Protein AF-A0A519KL09-F1 (afdb_monomer_lite)

Foldseek 3Di:
DPPPDDPDDQFDKDWDFDWAFDDLVVLVVVVVVVVVVCVVVVNDDDPPDDHSRRDIGTDGTPDIDTNDDDPVSVVVVVVVVVPDDDDDDDDDDDDDDDQPPDPPSDDPD

Structure (mmCIF, N/CA/C/O backbone):
data_AF-A0A519KL09-F1
#
_entry.id   AF-A0A519KL09-F1
#
loop_
_atom_site.group_PDB
_atom_site.id
_atom_site.type_symbol
_atom_site.label_atom_id
_atom_site.label_alt_id
_atom_site.label_comp_id
_atom_site.label_asym_id
_atom_site.label_entity_id
_atom_site.label_seq_id
_atom_site.pdbx_PDB_ins_code
_atom_site.Cartn_x
_atom_site.Cartn_y
_atom_site.Cartn_z
_atom_site.occupancy
_atom_site.B_iso_or_equiv
_atom_site.auth_seq_id
_atom_site.auth_comp_id
_atom_site.auth_asym_id
_atom_site.auth_atom_id
_atom_site.pdbx_PDB_model_num
ATOM 1 N N . MET A 1 1 ? 47.183 -13.452 0.268 1.00 50.91 1 MET A N 1
ATOM 2 C CA . MET A 1 1 ? 45.986 -14.115 -0.298 1.00 50.91 1 MET A CA 1
ATOM 3 C C . MET A 1 1 ? 44.796 -13.861 0.634 1.00 50.91 1 MET A C 1
ATOM 5 O O . MET A 1 1 ? 44.243 -14.803 1.177 1.00 50.91 1 MET A O 1
ATOM 9 N N . GLN A 1 2 ? 44.465 -12.590 0.904 1.00 53.31 2 GLN A N 1
ATOM 10 C CA . GLN A 1 2 ? 43.357 -12.206 1.801 1.00 53.31 2 GLN A CA 1
ATOM 11 C C . GLN A 1 2 ? 42.364 -11.215 1.162 1.00 53.31 2 GLN A C 1
ATOM 13 O O . GLN A 1 2 ? 41.329 -10.962 1.756 1.00 53.31 2 GLN A O 1
ATOM 18 N N . ASP A 1 3 ? 42.596 -10.765 -0.076 1.00 56.09 3 ASP A N 1
ATOM 19 C CA . ASP A 1 3 ? 41.721 -9.802 -0.771 1.00 56.09 3 ASP A CA 1
ATOM 20 C C . ASP A 1 3 ? 40.793 -10.442 -1.823 1.00 56.09 3 ASP A C 1
ATOM 22 O O . ASP A 1 3 ? 40.284 -9.758 -2.703 1.00 56.09 3 ASP A O 1
ATOM 26 N N . LEU A 1 4 ? 40.592 -11.767 -1.801 1.00 66.31 4 LEU A N 1
ATOM 27 C CA . LEU A 1 4 ? 39.851 -12.458 -2.873 1.00 66.31 4 LEU A CA 1
ATOM 28 C C . LEU A 1 4 ? 38.319 -12.410 -2.704 1.00 66.31 4 LEU A C 1
ATOM 30 O O . LEU A 1 4 ? 37.597 -12.815 -3.608 1.00 66.31 4 LEU A O 1
ATOM 34 N N . LEU A 1 5 ? 37.808 -11.918 -1.572 1.00 67.38 5 LEU A N 1
ATOM 35 C CA . LEU A 1 5 ? 36.371 -11.845 -1.295 1.00 67.38 5 LEU A CA 1
ATOM 36 C C . LEU A 1 5 ? 35.990 -10.441 -0.806 1.00 67.38 5 LEU A C 1
ATOM 38 O O . LEU A 1 5 ? 35.791 -10.220 0.386 1.00 67.38 5 LEU A O 1
ATOM 42 N N . ASP A 1 6 ? 35.901 -9.492 -1.737 1.00 71.00 6 ASP A N 1
ATOM 43 C CA . ASP A 1 6 ? 35.191 -8.232 -1.511 1.00 71.00 6 ASP A CA 1
ATOM 44 C C . ASP A 1 6 ? 33.701 -8.453 -1.814 1.00 71.00 6 ASP A C 1
ATOM 46 O O . ASP A 1 6 ? 33.300 -8.630 -2.965 1.00 71.00 6 ASP A O 1
ATOM 50 N N . PHE A 1 7 ? 32.881 -8.499 -0.764 1.00 72.50 7 PHE A N 1
ATOM 51 C CA . PHE A 1 7 ? 31.430 -8.687 -0.864 1.00 72.50 7 PHE A CA 1
ATOM 52 C C . PHE A 1 7 ? 30.672 -7.381 -1.156 1.00 72.50 7 PHE A C 1
ATOM 54 O O . PHE A 1 7 ? 29.439 -7.373 -1.149 1.00 72.50 7 PHE A O 1
ATOM 61 N N . GLY A 1 8 ? 31.390 -6.286 -1.423 1.00 72.94 8 GLY A N 1
ATOM 62 C CA . GLY A 1 8 ? 30.806 -4.966 -1.606 1.00 72.94 8 GLY A CA 1
ATOM 63 C C . GLY A 1 8 ? 30.246 -4.384 -0.305 1.00 72.94 8 GLY A C 1
ATOM 64 O O . GLY A 1 8 ? 30.223 -5.017 0.752 1.00 72.94 8 GLY A O 1
ATOM 65 N N . GLN A 1 9 ? 29.799 -3.130 -0.370 1.00 78.50 9 GLN A N 1
ATOM 66 C CA . GLN A 1 9 ? 29.147 -2.479 0.766 1.00 78.50 9 GLN A CA 1
ATOM 67 C C . GLN A 1 9 ? 27.671 -2.894 0.861 1.00 78.50 9 GLN A C 1
ATOM 69 O O . GLN A 1 9 ? 27.024 -3.063 -0.177 1.00 78.50 9 GLN A O 1
ATOM 74 N N . PRO A 1 10 ? 27.104 -3.004 2.078 1.00 79.19 10 PRO A N 1
ATOM 75 C CA . PRO A 1 10 ? 25.677 -3.238 2.259 1.00 79.19 10 PRO A CA 1
ATOM 76 C C . PRO A 1 10 ? 24.859 -2.174 1.523 1.00 79.19 10 PRO A C 1
ATOM 78 O O . PRO A 1 10 ? 25.050 -0.976 1.738 1.00 79.19 10 PRO A O 1
ATOM 81 N N . GLN A 1 11 ? 23.938 -2.609 0.666 1.00 82.00 11 GLN A N 1
ATOM 82 C CA . GLN A 1 11 ? 23.023 -1.716 -0.037 1.00 82.00 11 GLN A CA 1
ATOM 83 C C . GLN A 1 11 ? 21.667 -1.683 0.668 1.00 82.00 11 GLN A C 1
ATOM 85 O O . GLN A 1 11 ? 21.171 -2.708 1.139 1.00 82.00 11 GLN A O 1
ATOM 90 N N . THR A 1 12 ? 21.049 -0.503 0.719 1.00 88.12 12 THR A N 1
ATOM 91 C CA . THR A 1 12 ? 19.644 -0.366 1.119 1.00 88.12 12 THR A CA 1
ATOM 92 C C . THR A 1 12 ? 18.762 -1.152 0.152 1.00 88.12 12 THR A C 1
ATOM 94 O O . THR A 1 12 ? 19.032 -1.175 -1.045 1.00 88.12 12 THR A O 1
ATOM 97 N N . ILE A 1 13 ? 17.711 -1.798 0.657 1.00 89.19 13 ILE A N 1
ATOM 98 C CA . ILE A 1 13 ? 16.707 -2.452 -0.185 1.00 89.19 13 ILE A CA 1
ATOM 99 C C . ILE A 1 13 ? 15.527 -1.502 -0.369 1.00 89.19 13 ILE A C 1
ATOM 101 O O . ILE A 1 13 ? 14.796 -1.228 0.585 1.00 89.19 13 ILE A O 1
ATOM 105 N N . GLU A 1 14 ? 15.343 -1.038 -1.599 1.00 90.50 14 GLU A N 1
ATOM 106 C CA . GLU A 1 14 ? 14.198 -0.242 -2.029 1.00 90.50 14 GLU A CA 1
ATOM 107 C C . GLU A 1 14 ? 13.092 -1.166 -2.539 1.00 90.50 14 GLU A C 1
ATOM 109 O O . GLU A 1 14 ? 13.354 -2.077 -3.324 1.00 90.50 14 GLU A O 1
ATOM 114 N N . ARG A 1 15 ? 11.845 -0.947 -2.117 1.00 90.81 15 ARG A N 1
ATOM 115 C CA . ARG A 1 15 ? 10.709 -1.777 -2.549 1.00 90.81 15 ARG A CA 1
ATOM 116 C C . ARG A 1 15 ? 9.794 -0.997 -3.464 1.00 90.81 15 ARG A C 1
ATOM 118 O O . ARG A 1 15 ? 9.417 0.128 -3.149 1.00 90.81 15 ARG A O 1
ATOM 125 N N . LEU 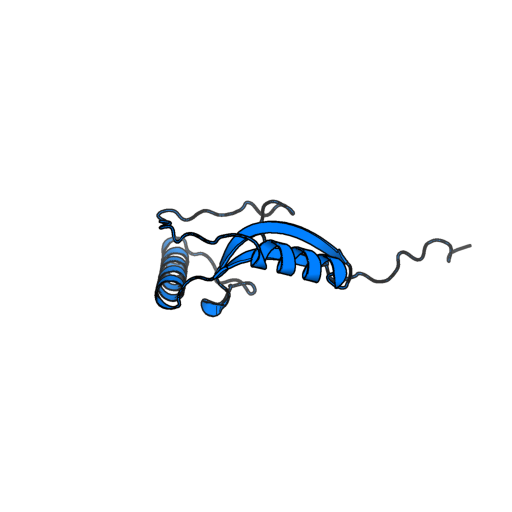A 1 16 ? 9.391 -1.637 -4.555 1.00 93.19 16 LEU A N 1
ATOM 126 C CA . LEU A 1 16 ? 8.362 -1.124 -5.447 1.00 93.19 16 LEU A CA 1
ATOM 127 C C . LEU A 1 16 ? 7.093 -1.962 -5.297 1.00 93.19 16 LEU A C 1
ATOM 129 O O . LEU A 1 16 ? 7.125 -3.193 -5.355 1.00 93.19 16 LEU A O 1
ATOM 133 N N . PHE A 1 17 ? 5.965 -1.288 -5.127 1.00 93.69 17 PHE A N 1
ATOM 134 C CA . PHE A 1 17 ? 4.647 -1.901 -5.065 1.00 93.69 17 PHE A CA 1
ATOM 135 C C . PHE A 1 17 ? 3.597 -0.955 -5.648 1.00 93.69 17 PHE A C 1
ATOM 137 O O . PHE A 1 17 ? 3.803 0.255 -5.742 1.00 93.69 17 PHE A O 1
ATOM 144 N N . VAL A 1 18 ? 2.455 -1.523 -6.017 1.00 93.75 18 VAL A N 1
ATOM 145 C CA . VAL A 1 18 ? 1.240 -0.797 -6.383 1.00 93.75 18 VAL A CA 1
ATOM 146 C C . VAL A 1 18 ? 0.330 -0.765 -5.166 1.00 93.75 18 VAL A C 1
ATOM 148 O O . VAL A 1 18 ? 0.111 -1.798 -4.528 1.00 93.75 18 VAL A O 1
ATOM 151 N N . GLY A 1 19 ? -0.216 0.403 -4.841 1.00 93.75 19 GLY A N 1
ATOM 152 C CA . GLY A 1 19 ? -1.109 0.558 -3.701 1.00 93.75 19 GLY A CA 1
ATOM 153 C C . GLY A 1 19 ? -2.173 1.627 -3.900 1.00 93.75 19 GLY A C 1
ATOM 154 O O . GLY A 1 19 ? -2.042 2.521 -4.734 1.00 93.75 19 GLY A O 1
ATOM 155 N N . LEU A 1 20 ? -3.231 1.535 -3.099 1.00 92.94 20 LEU A N 1
ATOM 156 C CA . LEU A 1 20 ? -4.304 2.522 -3.039 1.00 92.94 20 LEU A CA 1
ATOM 157 C C . LEU A 1 20 ? -4.039 3.497 -1.905 1.00 92.94 20 LEU A C 1
ATOM 159 O O . LEU A 1 20 ? -3.833 3.090 -0.759 1.00 92.94 20 LEU A O 1
ATOM 163 N N . ARG A 1 21 ? -4.115 4.791 -2.206 1.00 91.38 21 ARG A N 1
ATOM 164 C CA . ARG A 1 21 ? -4.111 5.821 -1.168 1.00 91.38 21 ARG A CA 1
ATOM 165 C C . ARG A 1 21 ? -5.479 5.893 -0.509 1.00 91.38 21 ARG A C 1
ATOM 167 O O . ARG A 1 21 ? -6.504 5.904 -1.189 1.00 91.38 21 ARG A O 1
ATOM 174 N N . LEU A 1 22 ? -5.487 5.984 0.817 1.00 91.56 22 LEU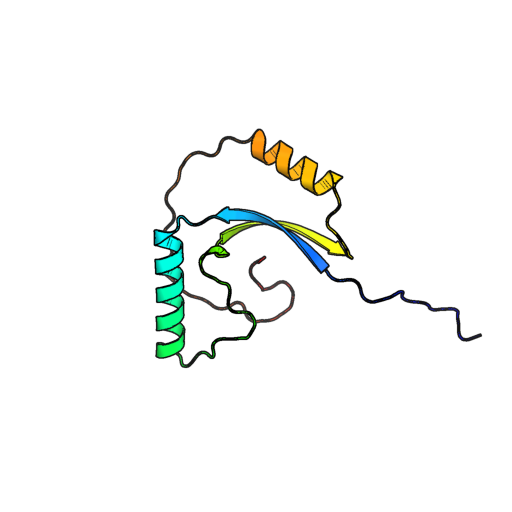 A N 1
ATOM 175 C CA . LEU A 1 22 ? -6.720 6.238 1.548 1.00 91.56 22 LEU A CA 1
ATOM 176 C C . LEU A 1 22 ? -7.099 7.719 1.404 1.00 91.56 22 LEU A C 1
ATOM 178 O O . LEU A 1 22 ? -6.220 8.585 1.484 1.00 91.56 22 LEU A O 1
ATOM 182 N N . PRO A 1 23 ? -8.394 8.047 1.257 1.00 92.88 23 PRO A N 1
ATOM 183 C CA . PRO A 1 23 ? -8.832 9.418 1.446 1.00 92.88 23 PRO A CA 1
ATOM 184 C C . PRO A 1 23 ? -8.577 9.856 2.898 1.00 92.88 23 PRO A C 1
ATOM 186 O O . PRO A 1 23 ? -8.570 9.044 3.827 1.00 92.88 23 PRO A O 1
ATOM 189 N N . ALA A 1 24 ? -8.361 11.158 3.101 1.00 91.94 24 ALA A N 1
ATOM 190 C CA . ALA A 1 24 ? -7.855 11.696 4.367 1.00 91.94 24 ALA A CA 1
ATOM 191 C C . ALA A 1 24 ? -8.727 11.340 5.587 1.00 91.94 24 ALA A C 1
ATOM 193 O O . ALA A 1 24 ? -8.201 11.047 6.660 1.00 91.94 24 ALA A O 1
ATOM 194 N N . ALA A 1 25 ? -10.053 11.314 5.420 1.00 93.81 25 ALA A N 1
ATOM 195 C CA . ALA A 1 25 ? -10.975 10.952 6.493 1.00 93.81 25 ALA A CA 1
ATOM 196 C C . ALA A 1 25 ? -10.791 9.491 6.942 1.00 93.81 25 ALA A C 1
ATOM 198 O O . ALA A 1 25 ? -10.704 9.215 8.137 1.00 93.81 25 ALA A O 1
ATOM 199 N N . GLN A 1 26 ? -10.671 8.558 5.996 1.00 94.19 26 GLN A N 1
ATOM 200 C CA . GLN A 1 26 ? -10.457 7.136 6.267 1.00 94.19 26 GLN A CA 1
ATOM 201 C C . GLN A 1 26 ? -9.059 6.880 6.840 1.00 94.19 26 GLN A C 1
ATOM 203 O O . GLN A 1 26 ? -8.909 6.061 7.745 1.00 94.19 26 GLN A O 1
ATOM 208 N N . ALA A 1 27 ? -8.041 7.610 6.376 1.00 93.56 27 ALA A N 1
ATOM 209 C CA . ALA A 1 27 ? -6.701 7.551 6.957 1.00 93.56 27 ALA A CA 1
ATOM 210 C C . ALA A 1 27 ? -6.694 7.982 8.438 1.00 93.56 27 ALA A C 1
ATOM 212 O O . ALA A 1 27 ? -6.080 7.319 9.277 1.00 93.56 27 ALA A O 1
ATOM 213 N N . ALA A 1 28 ? -7.428 9.046 8.784 1.00 93.06 28 ALA A N 1
ATOM 214 C CA . ALA A 1 28 ? -7.589 9.487 10.170 1.00 93.06 28 ALA A CA 1
ATOM 215 C C . ALA A 1 28 ? -8.351 8.457 11.024 1.00 93.06 28 ALA A C 1
ATOM 217 O O . ALA A 1 28 ? -7.950 8.171 12.152 1.00 93.06 28 ALA A O 1
ATOM 218 N N . GLN A 1 29 ? -9.408 7.845 10.477 1.00 93.62 29 GLN A N 1
ATOM 219 C CA . GLN A 1 29 ? -10.134 6.761 11.150 1.00 93.62 29 GLN A CA 1
ATOM 220 C C . GLN A 1 29 ? -9.229 5.552 11.425 1.00 93.62 29 GLN A C 1
ATOM 222 O O . GLN A 1 29 ? -9.236 5.021 12.534 1.00 93.62 29 GLN A O 1
ATOM 227 N N . ALA A 1 30 ? -8.406 5.146 10.457 1.00 92.19 30 ALA A N 1
ATOM 228 C CA . ALA A 1 30 ? -7.454 4.052 10.632 1.00 92.19 30 ALA A CA 1
ATOM 229 C C . ALA A 1 30 ? -6.392 4.367 11.706 1.00 92.19 30 ALA A C 1
ATOM 231 O O . ALA A 1 30 ? -6.059 3.502 12.520 1.00 92.19 30 ALA A O 1
ATOM 232 N N . ALA A 1 31 ? -5.899 5.609 11.760 1.00 90.62 31 ALA A N 1
ATOM 233 C CA . ALA A 1 31 ? -4.981 6.052 12.810 1.00 90.62 31 ALA A CA 1
ATOM 234 C C . ALA A 1 31 ? -5.627 5.997 14.210 1.00 90.62 31 ALA A C 1
ATOM 236 O O . ALA A 1 31 ? -4.983 5.571 15.170 1.00 90.62 31 ALA A O 1
ATOM 237 N N . GLU A 1 32 ? -6.910 6.346 14.324 1.00 92.12 32 GLU A N 1
ATOM 238 C CA . GLU A 1 32 ? -7.658 6.233 15.581 1.00 92.12 32 GLU A CA 1
ATOM 239 C C . GLU A 1 32 ? -7.880 4.769 15.996 1.00 92.12 32 GLU A C 1
ATOM 241 O O . GLU A 1 32 ? -7.698 4.424 17.166 1.00 92.12 32 GLU A O 1
ATOM 246 N N . VAL A 1 33 ? -8.206 3.879 15.051 1.00 91.56 33 VAL A N 1
ATOM 247 C CA . VAL A 1 33 ? -8.299 2.429 15.315 1.00 91.56 33 VAL A CA 1
ATOM 248 C C . VAL A 1 33 ? -6.970 1.888 15.841 1.00 91.56 33 VAL A C 1
ATOM 250 O O . VAL A 1 33 ? -6.956 1.127 16.814 1.00 91.56 33 VAL A O 1
ATOM 253 N N . ARG A 1 34 ? -5.843 2.311 15.255 1.00 88.81 34 ARG A N 1
ATOM 254 C CA . ARG A 1 34 ? -4.507 1.963 15.752 1.00 88.81 34 ARG A CA 1
ATOM 255 C C . ARG A 1 34 ? -4.295 2.448 17.183 1.00 88.81 34 ARG A C 1
ATOM 257 O O . ARG A 1 34 ? -3.920 1.630 18.020 1.00 88.81 34 ARG A O 1
ATOM 264 N N . ARG A 1 35 ? -4.546 3.731 17.470 1.00 89.69 35 ARG A N 1
ATOM 265 C CA . ARG A 1 35 ? -4.369 4.314 18.814 1.00 89.69 35 ARG A CA 1
ATOM 266 C C . ARG A 1 35 ? -5.168 3.539 19.863 1.00 89.69 35 ARG A C 1
ATOM 268 O O . ARG A 1 35 ? -4.613 3.105 20.868 1.00 89.69 35 ARG A O 1
ATOM 275 N N . ARG A 1 36 ? -6.449 3.271 19.589 1.00 91.00 36 ARG A N 1
ATOM 276 C CA . ARG A 1 36 ? -7.310 2.474 20.482 1.00 91.00 36 ARG A CA 1
ATOM 277 C C . ARG A 1 36 ? -6.801 1.051 20.672 1.00 91.00 36 ARG A C 1
ATOM 279 O O . ARG A 1 36 ? -6.859 0.524 21.775 1.00 91.00 36 ARG A O 1
ATOM 286 N N . SER A 1 37 ? -6.294 0.428 19.610 1.00 87.69 37 SER A N 1
ATOM 287 C CA . SER A 1 37 ? -5.725 -0.921 19.687 1.00 87.69 37 SER A CA 1
ATOM 288 C C . SER A 1 37 ? -4.446 -0.943 20.530 1.00 87.69 37 SER A C 1
ATOM 290 O O . SER A 1 37 ? -4.245 -1.868 21.313 1.00 87.69 37 SER A O 1
ATOM 292 N N . GLN A 1 38 ? -3.594 0.081 20.412 1.00 87.69 38 GLN A N 1
ATOM 293 C CA . GLN A 1 38 ? -2.401 0.228 21.248 1.00 87.69 38 GLN A CA 1
ATOM 294 C C . GLN A 1 38 ? -2.770 0.341 22.730 1.00 87.69 38 GLN A C 1
ATOM 296 O O . GLN A 1 38 ? -2.188 -0.363 23.551 1.00 87.69 38 GLN A O 1
ATOM 301 N N . GLU A 1 39 ? -3.773 1.157 23.054 1.00 89.75 39 GLU A N 1
ATOM 302 C CA . GLU A 1 39 ? -4.275 1.331 24.422 1.00 89.75 39 GLU A CA 1
ATOM 303 C C . GLU A 1 39 ? -4.893 0.047 24.981 1.00 89.75 39 GLU A C 1
ATOM 305 O O . GLU A 1 39 ? -4.546 -0.372 26.084 1.00 89.75 39 GLU A O 1
ATOM 310 N N . LEU A 1 40 ? -5.764 -0.608 24.210 1.00 90.75 40 LEU A N 1
ATOM 311 C CA . LEU A 1 40 ? -6.487 -1.802 24.649 1.00 90.75 40 LEU A CA 1
ATOM 312 C C . LEU A 1 40 ? -5.561 -3.001 24.895 1.00 90.75 40 LEU A C 1
ATOM 314 O O . LEU A 1 40 ? -5.779 -3.762 25.835 1.00 90.75 40 LEU A O 1
ATOM 318 N N . TYR A 1 41 ? -4.539 -3.179 24.054 1.00 87.00 41 TYR A N 1
ATOM 319 C CA . TYR A 1 41 ? -3.649 -4.346 24.096 1.00 87.00 41 TYR A CA 1
ATOM 320 C C . TYR A 1 41 ? -2.252 -4.040 24.661 1.00 87.00 41 TYR A C 1
ATOM 322 O O . TYR A 1 41 ? -1.381 -4.909 24.637 1.00 87.00 41 TYR A O 1
ATOM 330 N N . GLY A 1 42 ? -2.006 -2.818 25.149 1.00 87.56 42 GLY A N 1
ATOM 331 C CA . GLY A 1 42 ? -0.699 -2.403 25.674 1.00 87.56 42 GLY A CA 1
ATOM 332 C C . GLY A 1 42 ? 0.426 -2.434 24.630 1.00 87.56 42 GLY A C 1
ATOM 333 O O . GLY A 1 42 ? 1.585 -2.687 24.971 1.00 87.56 42 GLY A O 1
ATOM 334 N N . LEU A 1 43 ? 0.101 -2.219 23.350 1.00 82.94 43 LEU A N 1
ATOM 335 C CA . LEU A 1 43 ? 1.093 -2.226 22.273 1.00 82.94 43 LEU A CA 1
ATOM 336 C C . LEU A 1 43 ? 1.905 -0.935 22.334 1.00 82.94 43 LEU A C 1
ATOM 338 O O . LEU A 1 43 ? 1.355 0.164 22.363 1.00 82.94 43 LEU A O 1
ATOM 342 N N . LYS A 1 44 ? 3.231 -1.055 22.303 1.00 79.00 44 LYS A N 1
ATOM 343 C CA . LYS A 1 44 ? 4.111 0.114 22.255 1.00 79.00 44 LYS A CA 1
ATOM 344 C C . LYS A 1 44 ? 4.063 0.735 20.862 1.00 79.00 44 LYS A C 1
ATOM 346 O O . LYS A 1 44 ? 4.235 0.029 19.867 1.00 79.00 44 LYS A O 1
ATOM 351 N N . SER A 1 45 ? 3.895 2.051 20.791 1.00 70.62 45 SER A N 1
ATOM 352 C CA . SER A 1 45 ? 4.165 2.820 19.578 1.00 70.62 45 SER A CA 1
ATOM 353 C C . SER A 1 45 ? 5.650 2.668 19.234 1.00 70.62 45 SER A C 1
ATOM 355 O O . SER A 1 45 ? 6.546 3.072 19.977 1.00 70.62 45 SER A O 1
ATOM 357 N N . GLY A 1 46 ? 5.920 1.954 18.142 1.00 67.56 46 GLY A N 1
ATOM 358 C CA . GLY A 1 46 ? 7.275 1.691 17.674 1.00 67.56 46 GLY A CA 1
ATOM 359 C C . GLY A 1 46 ? 7.848 2.881 16.909 1.00 67.56 46 GLY A C 1
ATOM 360 O O . GLY A 1 46 ? 7.117 3.696 16.354 1.00 67.56 46 GLY A O 1
ATOM 361 N N . ARG A 1 47 ? 9.181 2.924 16.785 1.00 63.56 47 ARG A N 1
ATOM 362 C CA . ARG A 1 47 ? 9.908 3.887 15.928 1.00 63.56 47 ARG A CA 1
ATOM 363 C C . ARG A 1 47 ? 9.476 3.847 14.452 1.00 63.56 47 ARG A C 1
ATOM 365 O O . ARG A 1 47 ? 9.796 4.756 13.701 1.00 63.56 47 ARG A O 1
ATOM 372 N N . SER A 1 48 ? 8.791 2.780 14.054 1.00 68.31 48 SER A N 1
ATOM 373 C CA . SER A 1 48 ? 8.294 2.494 12.711 1.00 68.31 48 SER A CA 1
ATOM 374 C C . SER A 1 48 ? 6.787 2.742 12.563 1.00 68.31 48 SER A C 1
ATOM 376 O O . SER A 1 48 ? 6.155 2.136 11.699 1.00 68.31 48 SER A O 1
ATOM 378 N N . GLU A 1 49 ? 6.175 3.562 13.425 1.00 78.81 49 GLU A N 1
ATOM 379 C CA . GLU A 1 49 ? 4.769 3.926 13.252 1.00 78.81 49 GLU A CA 1
ATOM 380 C C . GLU A 1 49 ? 4.567 4.676 11.927 1.00 78.81 49 GLU A C 1
ATOM 382 O O . GLU A 1 49 ? 5.201 5.696 11.659 1.00 78.81 49 GLU A O 1
ATOM 387 N N . VAL A 1 50 ? 3.671 4.156 11.086 1.00 83.88 50 VAL A N 1
ATOM 388 C CA . VAL A 1 50 ? 3.336 4.766 9.796 1.00 83.88 50 VAL A CA 1
ATOM 389 C C . VAL A 1 50 ? 2.412 5.957 10.038 1.00 83.88 50 VAL A C 1
ATOM 391 O O . VAL A 1 50 ? 1.356 5.823 10.660 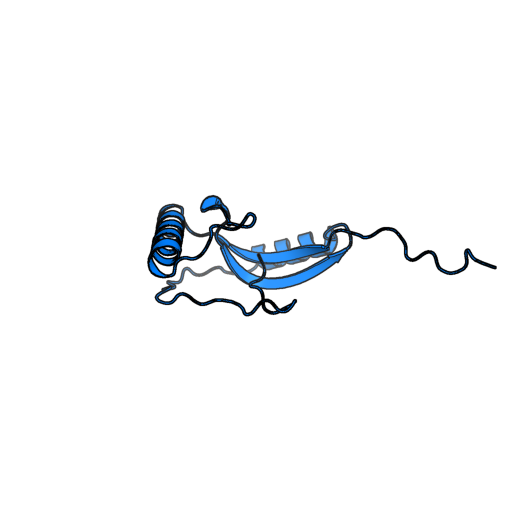1.00 83.88 50 VAL A O 1
ATOM 394 N N . SER A 1 51 ? 2.786 7.136 9.555 1.00 87.94 51 SER A N 1
ATOM 395 C CA . SER A 1 51 ? 1.943 8.327 9.647 1.00 87.94 51 SER A CA 1
ATOM 396 C C . SER A 1 51 ? 0.654 8.163 8.828 1.00 87.94 51 SER A C 1
ATOM 398 O O . SER A 1 51 ? 0.612 7.406 7.858 1.00 87.94 51 SER A O 1
ATOM 400 N N . ALA A 1 52 ? -0.426 8.837 9.235 1.00 89.62 52 ALA A N 1
ATOM 401 C CA . ALA A 1 52 ? -1.743 8.655 8.616 1.00 89.62 52 ALA A CA 1
ATOM 402 C C . ALA A 1 52 ? -1.738 8.972 7.107 1.00 89.62 52 ALA A C 1
ATOM 404 O O . ALA A 1 52 ? -2.353 8.264 6.319 1.00 89.62 52 ALA A O 1
ATOM 405 N N . ASP A 1 53 ? -0.984 9.986 6.694 1.00 89.31 53 ASP A N 1
ATOM 406 C CA . ASP A 1 53 ? -0.796 10.403 5.299 1.00 89.31 53 ASP A CA 1
ATOM 407 C C . ASP A 1 53 ? -0.020 9.391 4.436 1.00 89.31 53 ASP A C 1
ATOM 409 O O . ASP A 1 53 ? -0.107 9.438 3.206 1.00 89.31 53 ASP A O 1
ATOM 413 N N . ARG A 1 54 ? 0.706 8.464 5.073 1.00 89.81 54 ARG A N 1
ATOM 414 C CA . ARG A 1 54 ? 1.437 7.366 4.426 1.00 89.81 54 ARG A CA 1
ATOM 415 C C . ARG A 1 54 ? 0.675 6.044 4.429 1.00 89.81 54 ARG A C 1
ATOM 417 O O . ARG A 1 54 ? 1.160 5.069 3.852 1.00 89.81 54 ARG A O 1
ATOM 424 N N . LEU A 1 55 ? -0.498 5.990 5.064 1.00 91.06 55 LEU A N 1
ATOM 425 C CA . LEU A 1 55 ? -1.341 4.803 5.023 1.00 91.06 55 LEU A CA 1
ATOM 426 C C . LEU A 1 55 ? -1.819 4.545 3.594 1.00 91.06 55 LEU A C 1
ATOM 428 O O . LEU A 1 55 ? -2.310 5.434 2.895 1.00 91.06 55 LEU A O 1
ATOM 432 N N . HIS A 1 56 ? -1.696 3.292 3.190 1.00 92.56 56 HIS A N 1
ATOM 433 C CA . HIS A 1 56 ? -2.116 2.798 1.894 1.00 92.56 56 HIS A CA 1
ATOM 434 C C . HIS A 1 56 ? -2.579 1.347 2.026 1.00 92.56 56 HIS A C 1
ATOM 436 O O . HIS A 1 56 ? -2.309 0.679 3.027 1.00 92.56 56 HIS A O 1
ATOM 442 N N . VAL A 1 57 ? -3.274 0.864 1.001 1.00 92.31 57 VAL A N 1
ATOM 443 C CA . VAL A 1 57 ? -3.566 -0.559 0.821 1.00 92.31 57 VAL A CA 1
ATOM 444 C C . VAL A 1 57 ? -2.642 -1.080 -0.262 1.00 92.31 57 VAL A C 1
ATOM 446 O O . VAL A 1 57 ? -2.765 -0.683 -1.418 1.00 92.31 57 VAL A O 1
ATOM 449 N N . THR A 1 58 ? -1.714 -1.953 0.097 1.00 92.19 58 THR A N 1
ATOM 450 C CA . THR A 1 58 ? -0.839 -2.617 -0.870 1.00 92.19 58 THR A CA 1
ATOM 451 C C . THR A 1 58 ? -1.654 -3.595 -1.707 1.00 92.19 58 THR A C 1
ATOM 453 O O . THR A 1 58 ? -2.331 -4.461 -1.155 1.00 92.19 58 THR A O 1
ATOM 456 N N . LEU A 1 59 ? -1.586 -3.463 -3.030 1.00 91.69 59 LEU A N 1
ATOM 457 C CA . LEU A 1 59 ? -2.250 -4.361 -3.973 1.00 91.69 59 LEU A CA 1
ATOM 458 C C . LEU A 1 59 ? -1.293 -5.436 -4.483 1.00 91.69 59 LEU A C 1
ATOM 460 O O . LEU A 1 59 ? -1.573 -6.624 -4.357 1.00 91.69 59 LEU A O 1
ATOM 464 N N . ILE A 1 60 ? -0.167 -5.016 -5.067 1.00 90.56 60 ILE A N 1
ATOM 465 C CA . ILE A 1 60 ? 0.786 -5.911 -5.732 1.00 90.56 60 ILE A CA 1
ATOM 466 C C . ILE A 1 60 ? 2.204 -5.461 -5.397 1.00 90.56 60 ILE A C 1
ATOM 468 O O . ILE A 1 60 ? 2.546 -4.294 -5.571 1.00 90.56 60 ILE A O 1
ATOM 472 N N . HIS A 1 61 ? 3.043 -6.391 -4.947 1.00 91.69 61 HIS A N 1
ATOM 473 C CA . HIS A 1 61 ? 4.484 -6.177 -4.824 1.00 91.69 61 HIS A CA 1
ATOM 474 C C . HIS A 1 61 ? 5.160 -6.437 -6.168 1.00 91.69 61 HIS A C 1
ATOM 476 O O . HIS A 1 61 ? 4.944 -7.484 -6.774 1.00 91.69 61 HIS A O 1
ATOM 482 N N . ILE A 1 62 ? 5.951 -5.474 -6.639 1.00 93.44 62 ILE A N 1
ATOM 483 C CA . ILE A 1 62 ? 6.670 -5.578 -7.914 1.00 93.44 62 ILE A CA 1
ATOM 484 C C . ILE A 1 62 ? 8.060 -6.170 -7.694 1.00 93.44 62 ILE A C 1
ATOM 486 O O . ILE A 1 62 ? 8.509 -7.001 -8.480 1.00 93.44 62 ILE A O 1
ATOM 490 N N . GLY A 1 63 ? 8.749 -5.753 -6.632 1.00 90.25 63 GLY A N 1
ATOM 491 C CA . GLY A 1 63 ? 10.059 -6.298 -6.308 1.00 90.25 63 GLY A CA 1
ATOM 492 C C . GLY A 1 63 ? 10.846 -5.485 -5.292 1.00 90.25 63 GLY A C 1
ATOM 493 O O . GLY A 1 63 ? 10.467 -4.374 -4.910 1.00 90.25 63 GLY A O 1
ATOM 494 N N . ASP A 1 64 ? 11.966 -6.078 -4.894 1.00 91.31 64 ASP A N 1
ATOM 495 C CA . ASP A 1 64 ? 12.958 -5.517 -3.986 1.00 91.31 64 ASP A CA 1
ATOM 496 C C . ASP A 1 64 ? 14.247 -5.254 -4.777 1.00 91.31 64 ASP A C 1
ATOM 498 O O . ASP A 1 64 ? 14.780 -6.148 -5.438 1.00 91.31 64 ASP A O 1
ATOM 502 N N . PHE A 1 65 ? 14.740 -4.020 -4.727 1.00 91.12 65 PHE A N 1
ATOM 503 C CA . PHE A 1 65 ? 15.860 -3.531 -5.523 1.00 91.12 65 PHE A CA 1
ATOM 504 C C . PHE A 1 65 ? 16.989 -3.071 -4.607 1.00 91.12 65 PHE A C 1
ATOM 506 O O . PHE A 1 65 ? 16.778 -2.289 -3.683 1.00 91.12 65 PHE A O 1
ATOM 513 N N . ALA A 1 66 ? 18.204 -3.540 -4.871 1.00 90.69 66 ALA A N 1
ATOM 514 C CA . ALA A 1 66 ? 19.371 -3.116 -4.116 1.00 90.69 66 ALA A CA 1
ATOM 515 C C . ALA A 1 66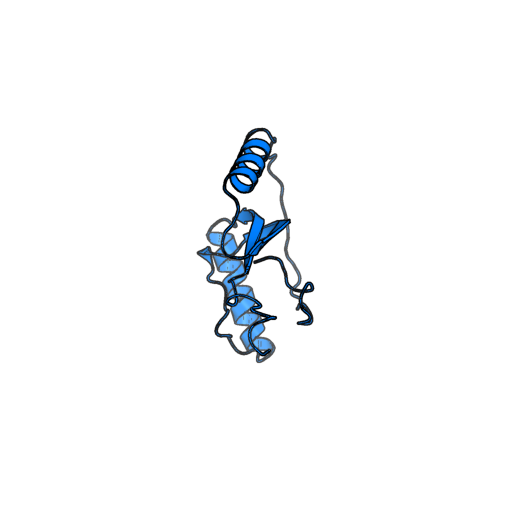 ? 19.830 -1.719 -4.573 1.00 90.69 66 ALA A C 1
ATOM 517 O O . ALA A 1 66 ? 20.020 -1.460 -5.763 1.00 90.69 66 ALA A O 1
ATOM 518 N N . GLY A 1 67 ? 19.974 -0.804 -3.619 1.00 89.69 67 GLY A N 1
ATOM 519 C CA . GLY A 1 67 ? 20.425 0.573 -3.805 1.00 89.69 67 GLY A CA 1
ATOM 520 C C . GLY A 1 67 ? 19.360 1.521 -4.359 1.00 89.69 67 GLY A C 1
ATOM 521 O O . GLY A 1 67 ? 19.145 2.584 -3.786 1.00 89.69 67 GLY A O 1
ATOM 522 N N . SER A 1 68 ? 18.705 1.169 -5.467 1.00 92.12 68 SER A N 1
ATOM 523 C CA . SER A 1 68 ? 17.688 2.023 -6.096 1.00 92.12 68 SER A CA 1
ATOM 524 C C . SER A 1 68 ? 16.738 1.234 -6.990 1.00 92.12 68 SER A C 1
ATOM 526 O O . SER A 1 68 ? 17.142 0.254 -7.617 1.00 92.12 68 SER A O 1
ATOM 528 N N . ILE A 1 69 ? 15.495 1.704 -7.107 1.00 93.06 69 ILE A N 1
ATOM 529 C CA . ILE A 1 69 ? 14.535 1.179 -8.083 1.00 93.06 69 ILE A CA 1
ATOM 530 C C . ILE A 1 69 ? 15.020 1.545 -9.486 1.00 93.06 69 ILE A C 1
ATOM 532 O O . ILE A 1 69 ? 15.336 2.704 -9.765 1.00 93.06 69 ILE A O 1
ATOM 536 N N . ARG A 1 70 ? 15.060 0.561 -10.386 1.00 92.38 70 ARG A N 1
ATOM 537 C CA . ARG A 1 70 ? 15.441 0.811 -11.776 1.00 92.38 70 ARG A CA 1
ATOM 538 C C . ARG A 1 70 ? 14.378 1.664 -12.472 1.00 92.38 70 ARG A C 1
ATOM 540 O O . ARG A 1 70 ? 13.187 1.360 -12.404 1.00 92.38 70 ARG A O 1
ATOM 547 N N . ALA A 1 71 ? 14.823 2.711 -13.165 1.00 93.75 71 ALA A N 1
ATOM 548 C CA . ALA A 1 71 ? 13.934 3.674 -13.812 1.00 93.75 71 ALA A CA 1
ATOM 549 C C . ALA A 1 71 ? 13.034 3.036 -14.884 1.00 93.75 71 ALA A C 1
ATOM 551 O O . ALA A 1 71 ? 11.873 3.412 -15.001 1.00 93.75 71 ALA A O 1
ATOM 552 N N . ASP A 1 72 ? 13.540 2.043 -15.619 1.00 95.50 72 ASP A N 1
ATOM 553 C CA . ASP A 1 72 ? 12.783 1.310 -16.639 1.00 95.50 72 ASP A CA 1
ATOM 554 C C . ASP A 1 72 ? 11.625 0.501 -16.039 1.00 95.50 72 ASP A C 1
ATOM 556 O O . ASP A 1 72 ? 10.516 0.508 -16.572 1.00 95.50 72 ASP A O 1
ATOM 560 N N . VAL A 1 73 ? 11.851 -0.139 -14.889 1.00 95.00 73 VAL A N 1
ATOM 561 C CA . VAL A 1 73 ? 10.805 -0.879 -14.173 1.00 95.00 73 VAL A CA 1
ATOM 562 C C . VAL A 1 73 ? 9.742 0.076 -13.632 1.00 95.00 73 VAL A C 1
ATOM 564 O O . VAL A 1 73 ? 8.551 -0.168 -13.819 1.00 95.00 73 VAL A O 1
ATOM 567 N N . ALA A 1 74 ? 10.150 1.180 -13.000 1.00 94.00 74 ALA A N 1
ATOM 568 C CA . ALA A 1 74 ? 9.210 2.179 -12.489 1.00 94.00 74 ALA A CA 1
ATOM 569 C C . ALA A 1 74 ? 8.372 2.818 -13.612 1.00 94.00 74 ALA A C 1
ATOM 571 O O . ALA A 1 74 ? 7.166 3.013 -13.438 1.00 94.00 74 ALA A O 1
ATOM 572 N N . ALA A 1 75 ? 8.990 3.100 -14.764 1.00 96.44 75 ALA A N 1
ATOM 573 C CA . ALA A 1 75 ? 8.304 3.611 -15.948 1.00 96.44 75 ALA A CA 1
ATOM 574 C C . ALA A 1 75 ? 7.281 2.600 -16.481 1.00 96.44 75 ALA A C 1
ATOM 576 O O . ALA A 1 75 ? 6.111 2.943 -16.608 1.00 96.44 75 ALA A O 1
ATOM 577 N N . THR A 1 76 ? 7.684 1.338 -16.660 1.00 97.06 76 THR A N 1
ATOM 578 C CA . THR A 1 76 ? 6.794 0.270 -17.150 1.00 97.06 76 THR A CA 1
ATOM 579 C C . THR A 1 76 ? 5.577 0.088 -16.241 1.00 97.06 76 THR A C 1
ATOM 581 O O . THR A 1 76 ? 4.448 0.001 -16.714 1.00 97.06 76 THR A O 1
ATOM 584 N N . VAL A 1 77 ? 5.780 0.061 -14.918 1.00 96.00 77 VAL A N 1
ATOM 585 C CA . VAL A 1 77 ? 4.666 -0.042 -13.959 1.00 96.00 77 VAL A CA 1
ATOM 586 C C . VAL A 1 77 ? 3.738 1.167 -14.076 1.00 96.00 77 VAL A C 1
ATOM 588 O O . VAL A 1 77 ? 2.522 1.006 -14.043 1.00 96.00 77 VAL A O 1
ATOM 591 N N . SER A 1 78 ? 4.298 2.367 -14.234 1.00 95.50 78 SER A N 1
ATOM 592 C CA . SER A 1 78 ? 3.510 3.596 -14.372 1.00 95.50 78 SER A CA 1
ATOM 593 C C . SER A 1 78 ? 2.684 3.614 -15.660 1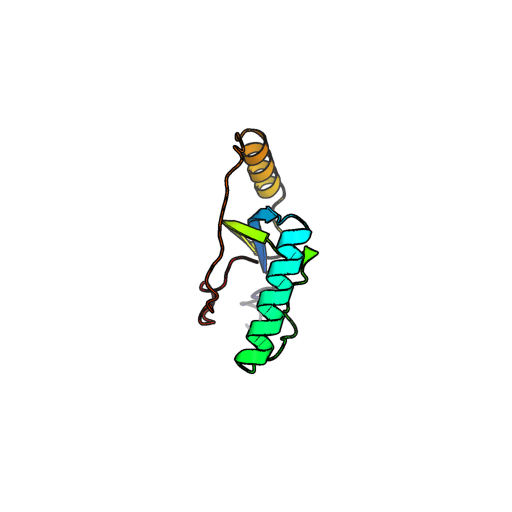.00 95.50 78 SER A C 1
ATOM 595 O O . SER A 1 78 ? 1.521 4.007 -15.619 1.00 95.50 78 SER A O 1
ATOM 597 N N . GLU A 1 79 ? 3.254 3.162 -16.779 1.00 97.50 79 GLU A N 1
ATOM 598 C CA . GLU A 1 79 ? 2.569 3.050 -18.075 1.00 97.50 79 GLU A CA 1
ATOM 599 C C . GLU A 1 79 ? 1.407 2.058 -18.003 1.00 97.50 79 GLU A C 1
ATOM 601 O O . GLU A 1 79 ? 0.276 2.415 -18.324 1.00 97.50 79 GLU A O 1
ATOM 606 N N . VAL A 1 80 ? 1.647 0.855 -17.468 1.00 95.94 80 VAL A N 1
ATOM 607 C CA . VAL A 1 80 ? 0.593 -0.158 -17.299 1.00 95.94 80 VAL A CA 1
ATOM 608 C C . VAL A 1 80 ? -0.535 0.366 -16.413 1.00 95.94 80 VAL A C 1
ATOM 610 O O . VAL A 1 80 ? -1.703 0.199 -16.745 1.00 95.94 80 VAL A O 1
ATOM 613 N N . LEU A 1 81 ? -0.216 1.036 -15.301 1.00 94.56 81 LEU A N 1
ATOM 614 C CA . LEU A 1 81 ? -1.244 1.633 -14.446 1.00 94.56 81 LEU A CA 1
ATOM 615 C C . LEU A 1 81 ? -2.026 2.743 -15.159 1.00 94.56 81 LEU A C 1
ATOM 617 O O . LEU A 1 81 ? -3.207 2.905 -14.882 1.00 94.56 81 LEU A O 1
ATOM 621 N N . ALA A 1 82 ? -1.411 3.504 -16.063 1.00 95.38 82 ALA A N 1
ATOM 622 C CA . ALA A 1 82 ? -2.104 4.560 -16.801 1.00 95.38 82 ALA A CA 1
ATOM 623 C C . ALA A 1 82 ? -3.086 4.015 -17.854 1.00 95.38 82 ALA A C 1
ATOM 625 O O . ALA A 1 82 ? -4.082 4.674 -18.152 1.00 95.38 82 ALA A O 1
ATOM 626 N N . GLU A 1 83 ? -2.817 2.830 -18.403 1.00 96.31 83 GLU A N 1
ATOM 627 C CA . GLU A 1 83 ? -3.663 2.174 -19.410 1.00 96.31 83 GLU A CA 1
ATOM 628 C C . GLU A 1 83 ? -4.832 1.384 -18.804 1.00 96.31 83 GLU A C 1
ATOM 630 O O . GLU A 1 83 ? -5.803 1.076 -19.497 1.00 96.31 83 GLU A O 1
ATOM 635 N N . LEU A 1 84 ? -4.755 1.052 -17.514 1.00 92.81 84 LEU A N 1
ATOM 636 C CA . LEU A 1 84 ? -5.788 0.290 -16.825 1.00 92.81 84 LEU A CA 1
ATOM 637 C C . LEU A 1 84 ? -6.999 1.157 -16.464 1.00 92.81 84 LEU A C 1
ATOM 639 O O . LEU A 1 84 ? -6.889 2.269 -15.946 1.00 92.81 84 LEU A O 1
ATOM 643 N N . GLU A 1 85 ? -8.191 0.594 -16.656 1.00 93.38 85 GLU A N 1
ATOM 644 C CA . GLU A 1 85 ? -9.396 1.155 -16.060 1.00 93.38 85 GLU A CA 1
ATOM 645 C C . GLU A 1 85 ? -9.389 0.930 -14.542 1.00 93.38 85 GLU A C 1
ATOM 647 O O . GLU A 1 85 ? -9.160 -0.177 -14.051 1.00 93.38 85 GLU A O 1
ATOM 652 N N . HIS A 1 86 ? -9.704 1.986 -13.791 1.00 90.25 86 HIS A N 1
ATOM 653 C CA . HIS A 1 86 ? -9.804 1.958 -12.333 1.00 90.25 86 HIS A CA 1
ATOM 654 C C . HIS A 1 86 ? -11.258 2.181 -11.893 1.00 90.25 86 HIS A C 1
ATOM 656 O O . HIS A 1 86 ? -11.595 3.271 -11.412 1.00 90.25 86 HIS A O 1
ATOM 662 N N . PRO A 1 87 ? -12.158 1.194 -12.073 1.00 92.62 87 PRO A N 1
ATOM 663 C CA . PRO A 1 87 ? -13.526 1.328 -11.601 1.00 92.62 87 PRO A CA 1
ATOM 664 C C . PRO A 1 87 ? -13.526 1.564 -10.089 1.00 92.62 87 PRO A C 1
ATOM 666 O O . PRO A 1 87 ? -12.741 0.975 -9.349 1.00 92.62 87 PRO A O 1
ATOM 669 N N . SER A 1 88 ? -14.413 2.438 -9.619 1.00 91.31 88 SER A N 1
ATOM 670 C CA . SER A 1 88 ? -14.573 2.664 -8.183 1.00 91.31 88 SER A CA 1
ATOM 671 C C . SER A 1 88 ? -15.180 1.435 -7.514 1.00 91.31 88 SER A C 1
ATOM 673 O O . SER A 1 88 ? -16.122 0.835 -8.028 1.00 91.31 88 SER A O 1
ATOM 675 N N . PHE A 1 89 ? -14.673 1.091 -6.334 1.00 92.06 89 PHE A N 1
ATOM 676 C CA . PHE A 1 89 ? -15.187 -0.004 -5.522 1.00 92.06 89 PHE A CA 1
ATOM 677 C C . PHE A 1 89 ? -15.149 0.361 -4.041 1.00 92.06 89 PHE A C 1
ATOM 679 O O . PHE A 1 89 ? -14.438 1.272 -3.616 1.00 92.06 89 PHE A O 1
ATOM 686 N N . VAL A 1 90 ? -15.943 -0.358 -3.251 1.00 92.38 90 VAL A N 1
ATOM 687 C CA . VAL A 1 90 ? -16.021 -0.176 -1.802 1.00 92.38 90 VAL A CA 1
ATOM 688 C C . VAL A 1 90 ? -15.281 -1.318 -1.123 1.00 92.38 90 VAL A C 1
ATOM 690 O O . VAL A 1 90 ? -15.510 -2.485 -1.433 1.00 92.38 90 VAL A O 1
ATOM 693 N N . VAL A 1 91 ? -14.421 -0.973 -0.169 1.00 90.94 91 VAL A N 1
ATOM 694 C CA . VAL A 1 91 ? -13.732 -1.927 0.706 1.00 90.94 91 VAL A CA 1
ATOM 695 C C . VAL A 1 91 ? -14.079 -1.593 2.148 1.00 90.94 91 VAL A C 1
ATOM 697 O O . VAL A 1 91 ? -14.106 -0.422 2.525 1.00 90.94 91 VAL A O 1
ATOM 700 N N . SER A 1 92 ? -14.326 -2.623 2.952 1.00 92.62 92 SER A N 1
ATOM 701 C CA . SER A 1 92 ? -14.499 -2.501 4.397 1.00 92.62 92 SER A CA 1
ATOM 702 C C . SER A 1 92 ? -13.354 -3.212 5.113 1.00 92.62 92 SER A C 1
ATOM 704 O O . SER A 1 92 ? -12.975 -4.318 4.727 1.00 92.62 92 SER A O 1
ATOM 706 N N . PHE A 1 93 ? -12.821 -2.579 6.157 1.00 90.88 93 PHE A N 1
ATOM 707 C CA . PHE A 1 93 ? -11.820 -3.150 7.054 1.00 90.88 93 PHE A CA 1
ATOM 708 C C . PHE A 1 93 ? -12.419 -3.218 8.460 1.00 90.88 93 PHE A C 1
ATOM 710 O O . PHE A 1 93 ? -12.571 -2.195 9.124 1.00 90.88 93 PHE A O 1
ATOM 717 N N . ASP A 1 94 ? -12.772 -4.420 8.907 1.00 89.81 94 ASP A N 1
ATOM 718 C CA . ASP A 1 94 ? -13.482 -4.669 10.170 1.00 89.81 94 ASP A CA 1
ATOM 719 C C . ASP A 1 94 ? -12.641 -5.441 11.202 1.00 89.81 94 ASP A C 1
ATOM 721 O O . ASP A 1 94 ? -13.099 -5.721 12.311 1.00 89.81 94 ASP A O 1
ATOM 725 N N . ARG A 1 95 ? -11.398 -5.790 10.850 1.00 86.19 95 ARG A N 1
ATOM 726 C CA . ARG A 1 95 ? -10.494 -6.601 11.670 1.00 86.19 95 ARG A CA 1
ATOM 727 C C . ARG A 1 95 ? -9.088 -6.026 11.674 1.00 86.19 95 ARG A C 1
ATOM 729 O O . ARG A 1 95 ? -8.618 -5.468 10.687 1.00 86.19 95 ARG A O 1
ATOM 736 N N . VAL A 1 96 ? -8.399 -6.236 12.791 1.00 82.38 96 VAL A N 1
ATOM 737 C CA . VAL A 1 96 ? -6.982 -5.910 12.966 1.00 82.38 96 VAL A CA 1
ATOM 738 C C . VAL A 1 96 ? -6.222 -7.205 13.226 1.00 82.38 96 VAL A C 1
ATOM 740 O O . VAL A 1 96 ? -6.682 -8.061 13.980 1.00 82.38 96 VAL A O 1
ATOM 743 N N . GLY A 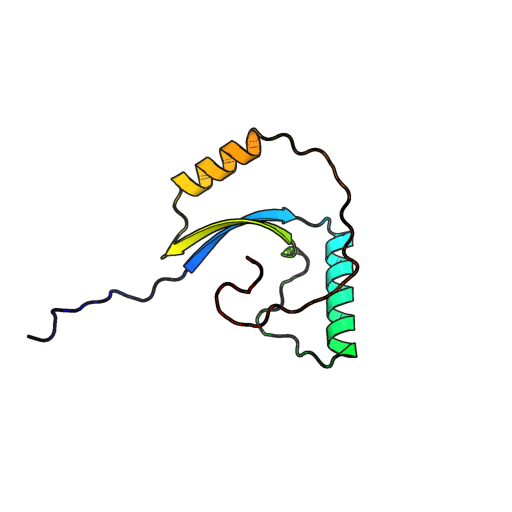1 97 ? -5.061 -7.350 12.595 1.00 80.38 97 GLY A N 1
ATOM 744 C CA . GLY A 1 97 ? -4.173 -8.494 12.763 1.00 80.38 97 GLY A CA 1
ATOM 745 C C . GLY A 1 97 ? -2.712 -8.062 12.768 1.00 80.38 97 GLY A C 1
ATOM 746 O O . GLY A 1 97 ? -2.387 -6.925 12.424 1.00 80.38 97 GLY A O 1
ATOM 747 N N . SER A 1 98 ? -1.828 -8.971 13.167 1.00 77.31 98 SER A N 1
ATOM 748 C CA . SER A 1 98 ? -0.384 -8.766 13.122 1.00 77.31 98 SER A CA 1
ATOM 749 C C . SER A 1 98 ? 0.267 -9.763 12.174 1.00 77.31 98 SER A C 1
ATOM 751 O O . SER A 1 98 ? -0.149 -10.913 12.035 1.00 77.31 98 SER A O 1
ATOM 753 N N . PHE A 1 99 ? 1.328 -9.307 11.527 1.00 72.88 99 PHE A N 1
ATOM 754 C CA . PHE A 1 99 ? 2.179 -10.149 10.715 1.00 72.88 99 PHE A CA 1
ATOM 755 C C . PHE A 1 99 ? 3.311 -10.662 11.606 1.00 72.88 99 PHE A C 1
ATOM 757 O O . PHE A 1 99 ? 4.148 -9.880 12.056 1.00 72.88 99 PHE A O 1
ATOM 764 N N . GLY A 1 100 ? 3.309 -11.959 11.928 1.00 61.00 100 GLY A N 1
ATOM 765 C CA . GLY A 1 100 ? 4.364 -12.571 12.741 1.00 61.00 100 GLY A CA 1
ATOM 766 C C . GLY A 1 100 ? 5.720 -12.354 12.069 1.00 61.00 100 GLY A C 1
ATOM 767 O O . GLY A 1 100 ? 5.910 -12.842 10.959 1.00 61.00 100 GLY A O 1
ATOM 768 N N . GLY A 1 101 ? 6.607 -11.588 12.716 1.00 56.06 101 GLY A N 1
ATOM 769 C CA . GLY A 1 101 ? 7.748 -10.861 12.136 1.00 56.06 101 GLY A CA 1
ATOM 770 C C . GLY A 1 101 ? 8.904 -11.671 11.538 1.00 56.06 101 GLY A C 1
ATOM 771 O O . GLY A 1 101 ? 10.061 -11.380 11.819 1.00 56.06 101 GLY A O 1
ATOM 772 N N . ALA A 1 102 ? 8.613 -12.674 10.712 1.00 50.19 102 ALA A N 1
ATOM 773 C CA . ALA A 1 102 ? 9.592 -13.245 9.803 1.00 50.19 102 ALA A CA 1
ATOM 774 C C . ALA A 1 102 ? 9.725 -12.345 8.555 1.00 50.19 102 ALA A C 1
ATOM 776 O O . ALA A 1 102 ? 8.705 -11.861 8.048 1.00 50.19 102 ALA A O 1
ATOM 777 N N . PRO A 1 103 ? 10.943 -12.149 8.019 1.00 49.72 103 PRO A N 1
ATOM 778 C CA . PRO A 1 103 ? 11.142 -11.513 6.718 1.00 49.72 103 PRO A CA 1
ATOM 779 C C . PRO A 1 103 ? 10.224 -12.143 5.656 1.00 49.72 103 PRO A C 1
ATOM 781 O O . PRO A 1 103 ? 10.095 -13.364 5.598 1.00 49.72 103 PRO A O 1
ATOM 784 N N . GLY A 1 104 ? 9.536 -11.316 4.862 1.00 55.00 104 GLY A N 1
ATOM 785 C CA . GLY A 1 104 ? 8.554 -11.772 3.865 1.00 55.00 104 GLY A CA 1
ATOM 786 C C . GLY A 1 104 ? 7.137 -12.030 4.395 1.00 55.00 104 GLY A C 1
ATOM 787 O O . GLY A 1 104 ? 6.244 -12.308 3.602 1.00 55.00 104 GLY A O 1
ATOM 788 N N . LYS A 1 105 ? 6.894 -11.909 5.709 1.00 52.72 105 LYS A N 1
ATOM 789 C CA . LYS A 1 105 ? 5.530 -11.914 6.271 1.00 52.72 105 LYS A CA 1
ATOM 790 C C . LYS A 1 105 ? 4.956 -10.521 6.489 1.00 52.72 105 LYS A C 1
ATOM 792 O O . LYS A 1 105 ? 3.787 -10.424 6.821 1.00 52.72 105 LYS A O 1
ATOM 797 N N . HIS A 1 106 ? 5.744 -9.462 6.341 1.00 57.31 106 HIS A N 1
ATOM 798 C CA . HIS A 1 106 ? 5.269 -8.092 6.509 1.00 57.31 106 HIS A CA 1
ATOM 799 C C . HIS A 1 106 ? 4.345 -7.675 5.356 1.00 57.31 106 HIS A C 1
ATOM 801 O O . HIS A 1 106 ? 4.529 -8.152 4.237 1.00 57.31 106 HIS A O 1
ATOM 807 N N . PRO A 1 107 ? 3.390 -6.760 5.597 1.00 57.78 107 PRO A N 1
ATOM 808 C CA . PRO A 1 107 ? 2.729 -6.088 4.494 1.00 57.78 107 PRO A CA 1
ATOM 809 C C . PRO A 1 107 ? 3.807 -5.292 3.747 1.00 57.78 107 PRO A C 1
ATOM 811 O O . PRO A 1 107 ? 4.718 -4.754 4.378 1.00 57.78 107 PRO A O 1
ATOM 814 N N . HIS A 1 108 ? 3.757 -5.259 2.417 1.00 57.12 108 HIS A N 1
ATOM 815 C CA . HIS A 1 108 ? 4.709 -4.453 1.653 1.00 57.12 108 HIS A CA 1
ATOM 816 C C . HIS A 1 108 ? 4.352 -2.979 1.886 1.00 57.12 108 HIS A C 1
ATOM 818 O O . HIS A 1 108 ? 3.299 -2.545 1.432 1.00 57.12 108 HIS A O 1
ATOM 824 N N . VAL A 1 109 ? 5.168 -2.273 2.678 1.00 52.22 109 VAL A N 1
ATOM 825 C CA . VAL A 1 109 ? 4.972 -0.873 3.114 1.00 52.22 109 VAL A CA 1
ATOM 826 C C . VAL A 1 109 ? 5.850 0.081 2.321 1.00 52.22 109 VAL A C 1
ATOM 828 O O . VAL A 1 109 ? 6.976 -0.345 1.968 1.00 52.22 109 VAL A O 1
#

Sequence (109 aa):
MQDLLDFGQPQTIERLFVGLRLPAAQAAQAAEVRRRSQELYGLKSGRSEVSADRLHVTLIHIGDFAGSIRADVAATVSEVLAELEHPSFVVSFDRVGSFGGAPGKHPHV

Secondary structure (DSSP, 8-state):
---S----PPPPEEEEEEEEEPPHHHHHHHHHHHHHHHHHHT----TTPPPGGG-EEEEEEEEEEESS--HHHHHHHHHHHHHS----------------SSTT-S---

pLDDT: mean 84.37, std 13.23, range [49.72, 97.5]

Radius of gyration: 18.54 Å; chains: 1; bounding box: 62×26×45 Å